Protein AF-A0A9E3BLK3-F1 (afdb_monomer)

Foldseek 3Di:
DDPDPDDDPVRVVCVVDVVVVVVVVVVVVCVVVVVVVLVVLLVVLVVVLVQLVVLLVLLVVLVVCVVPVVVLVVVLVVLCVVDPDPVSVVVNVVNVVSSVCSVVSNVVSVVSNVVSVVSND

Structure (mmCIF, N/CA/C/O backbone):
data_AF-A0A9E3BLK3-F1
#
_entry.id   AF-A0A9E3BLK3-F1
#
loop_
_atom_site.group_PDB
_atom_site.id
_atom_site.type_symbol
_atom_site.label_atom_id
_atom_site.label_alt_id
_atom_site.label_comp_id
_atom_site.label_asym_id
_atom_site.label_entity_id
_atom_site.label_seq_id
_atom_site.pdbx_PDB_ins_code
_atom_site.Cartn_x
_atom_site.Cartn_y
_atom_site.Cartn_z
_atom_site.occupancy
_atom_site.B_iso_or_equiv
_atom_site.auth_seq_id
_atom_site.auth_comp_id
_atom_site.auth_asym_id
_atom_site.auth_atom_id
_atom_site.pdbx_PDB_model_num
ATOM 1 N N . MET A 1 1 ? 40.681 1.020 -45.154 1.00 41.22 1 MET A N 1
ATOM 2 C CA . MET A 1 1 ? 39.346 0.400 -45.256 1.00 41.22 1 MET A CA 1
ATOM 3 C C . MET A 1 1 ? 39.259 -0.619 -44.138 1.00 41.22 1 MET A C 1
ATOM 5 O O . MET A 1 1 ? 39.936 -1.632 -44.213 1.00 41.22 1 MET A O 1
ATOM 9 N N . SER A 1 2 ? 38.576 -0.285 -43.048 1.00 44.88 2 SER A N 1
ATOM 10 C CA . SER A 1 2 ? 38.435 -1.170 -41.888 1.00 44.88 2 SER A CA 1
ATOM 11 C C . SER A 1 2 ? 37.382 -2.222 -42.229 1.00 44.88 2 SER A C 1
ATOM 13 O O . SER A 1 2 ? 36.266 -1.849 -42.587 1.00 44.88 2 SER A O 1
ATOM 15 N N . GLU A 1 3 ? 37.739 -3.505 -42.195 1.00 57.28 3 GLU A N 1
ATOM 16 C CA . GLU A 1 3 ? 36.795 -4.595 -42.464 1.00 57.28 3 GLU A CA 1
ATOM 17 C C . GLU A 1 3 ? 35.563 -4.480 -41.546 1.00 57.28 3 GLU A C 1
ATOM 19 O O . GLU A 1 3 ? 35.726 -4.202 -40.352 1.00 57.28 3 GLU A O 1
ATOM 24 N N . PRO A 1 4 ? 34.331 -4.679 -42.056 1.00 58.78 4 PRO A N 1
ATOM 25 C CA . PRO A 1 4 ? 33.150 -4.692 -41.207 1.00 58.78 4 PRO A CA 1
ATOM 26 C C . PRO A 1 4 ? 33.273 -5.872 -40.238 1.00 58.78 4 PRO A C 1
ATOM 28 O O . PRO A 1 4 ? 33.258 -7.037 -40.641 1.00 58.78 4 PRO A O 1
ATOM 31 N N . GLY A 1 5 ? 33.454 -5.559 -38.952 1.00 66.50 5 GLY A N 1
ATOM 32 C CA . GLY A 1 5 ? 33.554 -6.550 -37.887 1.00 66.50 5 GLY A CA 1
ATOM 33 C C . GL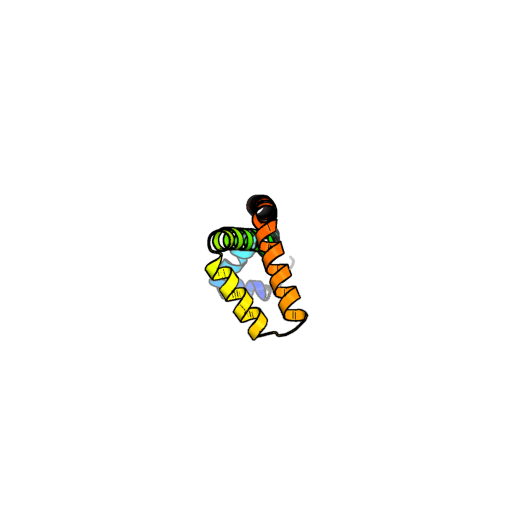Y A 1 5 ? 32.368 -7.510 -37.946 1.00 66.50 5 GLY A C 1
ATOM 34 O O . GLY A 1 5 ? 31.229 -7.088 -38.137 1.00 66.50 5 GLY A O 1
ATOM 35 N N . LYS A 1 6 ? 32.649 -8.815 -37.833 1.00 70.06 6 LYS A N 1
ATOM 36 C CA . LYS A 1 6 ? 31.640 -9.882 -37.901 1.00 70.06 6 LYS A CA 1
ATOM 37 C C . LYS A 1 6 ? 30.419 -9.507 -37.048 1.00 70.06 6 LYS A C 1
ATOM 39 O O . LYS A 1 6 ? 30.619 -9.168 -35.880 1.00 70.06 6 LYS A O 1
ATOM 44 N N . PRO A 1 7 ? 29.185 -9.619 -37.579 1.00 71.69 7 PRO A N 1
ATOM 45 C CA . PRO A 1 7 ? 27.989 -9.228 -36.846 1.00 71.69 7 PRO A CA 1
ATOM 46 C C . PRO A 1 7 ? 27.940 -9.953 -35.504 1.00 71.69 7 PRO A C 1
ATOM 48 O O . PRO A 1 7 ? 28.217 -11.167 -35.420 1.00 71.69 7 PRO A O 1
ATOM 51 N N . GLY A 1 8 ? 27.615 -9.189 -34.460 1.00 83.25 8 GLY A N 1
ATOM 52 C CA . GLY A 1 8 ? 27.537 -9.684 -33.098 1.00 83.25 8 GLY A CA 1
ATOM 53 C C . GLY A 1 8 ? 26.565 -10.856 -33.007 1.00 83.25 8 GLY A C 1
ATOM 54 O O . GLY A 1 8 ? 25.697 -11.056 -33.862 1.00 83.25 8 GLY A O 1
ATOM 55 N N . MET A 1 9 ? 26.710 -11.679 -31.969 1.00 82.69 9 MET A N 1
ATOM 56 C CA . MET A 1 9 ? 25.807 -12.816 -31.770 1.00 82.69 9 MET A CA 1
ATOM 57 C C . MET A 1 9 ? 24.341 -12.353 -31.650 1.00 82.69 9 MET A C 1
ATOM 59 O O . MET A 1 9 ? 23.442 -13.037 -32.132 1.00 82.69 9 MET A O 1
ATOM 63 N N . LEU A 1 10 ? 24.125 -11.151 -31.099 1.00 81.00 10 LEU A N 1
ATOM 64 C CA . LEU A 1 10 ? 22.828 -10.479 -31.007 1.00 81.00 10 LEU A CA 1
ATOM 65 C C . LEU A 1 10 ? 22.290 -10.032 -32.373 1.00 81.00 10 LEU A C 1
ATOM 67 O O . LEU A 1 10 ? 21.135 -10.316 -32.675 1.00 81.00 10 LEU A O 1
ATOM 71 N N . ASP A 1 11 ? 23.119 -9.431 -33.231 1.00 85.88 11 ASP A N 1
ATOM 72 C CA . ASP A 1 11 ? 22.702 -8.994 -34.575 1.00 85.88 11 ASP A CA 1
ATOM 73 C C . ASP A 1 11 ? 22.290 -10.180 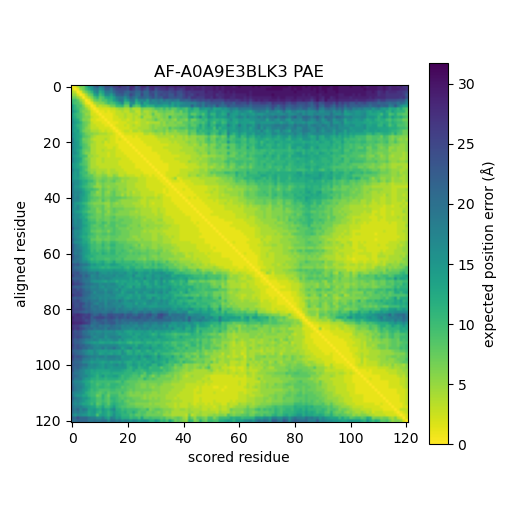-35.447 1.00 85.88 11 ASP A C 1
ATOM 75 O O . ASP A 1 11 ? 21.293 -10.130 -36.166 1.00 85.88 11 ASP A O 1
ATOM 79 N N . ARG A 1 12 ? 23.018 -11.298 -35.334 1.00 84.88 12 ARG A N 1
ATOM 80 C CA . ARG A 1 12 ? 22.660 -12.551 -36.011 1.00 84.88 12 ARG A CA 1
ATOM 81 C C . ARG A 1 12 ? 21.343 -13.135 -35.506 1.00 84.88 12 ARG A C 1
ATOM 83 O O . ARG A 1 12 ? 20.599 -13.698 -36.304 1.00 84.88 12 ARG A O 1
ATOM 90 N N . LEU A 1 13 ? 21.044 -13.015 -34.213 1.00 84.50 13 LEU A N 1
ATOM 91 C CA . LEU A 1 13 ? 19.778 -13.479 -33.637 1.00 84.50 13 LEU A CA 1
ATOM 92 C C . LEU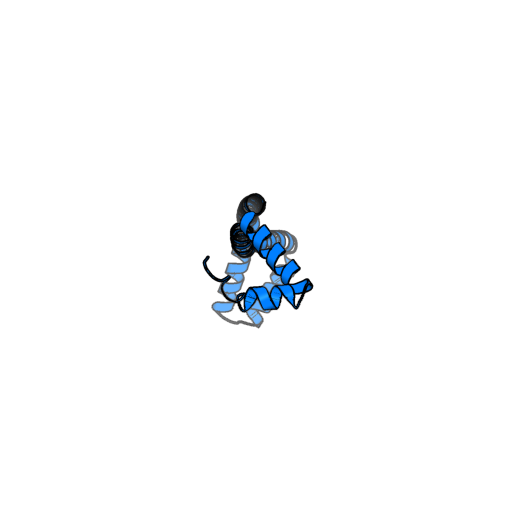 A 1 13 ? 18.603 -12.575 -34.030 1.00 84.50 13 LEU A C 1
ATOM 94 O O . LEU A 1 13 ? 17.567 -13.103 -34.430 1.00 84.50 13 LEU A O 1
ATOM 98 N N . ARG A 1 14 ? 18.779 -11.246 -34.005 1.00 87.56 14 ARG A N 1
ATOM 99 C CA . ARG A 1 14 ? 17.786 -10.271 -34.494 1.00 87.56 14 ARG A CA 1
ATOM 100 C C . ARG A 1 14 ? 17.486 -10.477 -35.984 1.00 87.56 14 ARG A C 1
ATOM 102 O O . ARG A 1 14 ? 16.326 -10.549 -36.369 1.00 87.56 14 ARG A O 1
ATOM 109 N N . ALA A 1 15 ? 18.512 -10.686 -36.811 1.00 86.62 15 ALA A N 1
ATOM 110 C CA . ALA A 1 15 ? 18.332 -10.954 -38.240 1.00 86.62 15 ALA A CA 1
ATOM 111 C C . ALA A 1 15 ? 17.677 -12.320 -38.529 1.00 86.62 15 ALA A C 1
ATOM 113 O O . ALA A 1 15 ? 16.970 -12.469 -39.524 1.00 86.62 15 ALA A O 1
ATOM 114 N N . ARG A 1 16 ? 17.907 -13.328 -37.674 1.00 90.44 16 ARG A N 1
ATOM 115 C CA . ARG A 1 16 ? 17.349 -14.681 -37.837 1.00 90.44 16 ARG A CA 1
ATOM 116 C C . ARG A 1 16 ? 15.902 -14.795 -37.355 1.00 90.44 16 ARG A C 1
ATOM 118 O O . ARG A 1 16 ? 15.145 -15.581 -37.918 1.00 90.44 16 ARG A O 1
ATOM 125 N N . PHE A 1 17 ? 15.520 -14.047 -36.321 1.00 90.44 17 PHE A N 1
ATOM 126 C CA . PHE A 1 17 ? 14.193 -14.106 -35.713 1.00 90.44 17 PHE A CA 1
ATOM 127 C C . PHE A 1 17 ? 13.540 -12.719 -35.701 1.00 90.44 17 PHE A C 1
ATOM 129 O O . PHE A 1 17 ? 13.756 -11.928 -34.787 1.00 90.44 17 PHE A O 1
ATOM 136 N N . GLY A 1 18 ? 12.675 -12.443 -36.683 1.00 89.62 18 GLY A N 1
ATOM 137 C CA . GLY A 1 18 ? 12.008 -11.138 -36.802 1.00 89.62 18 GLY A CA 1
ATOM 138 C C . GLY A 1 18 ? 11.159 -10.739 -35.584 1.00 89.62 18 GLY A C 1
ATOM 139 O O . GLY A 1 18 ? 11.102 -9.564 -35.238 1.00 89.62 18 GLY A O 1
ATOM 140 N N . TRP A 1 19 ? 10.553 -11.702 -34.876 1.00 93.56 19 TRP A 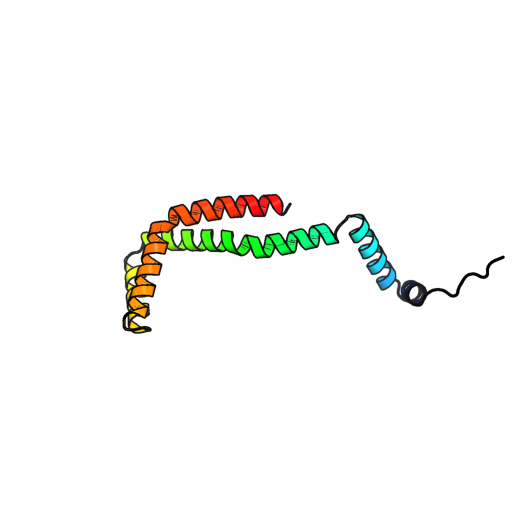N 1
ATOM 141 C CA . TRP A 1 19 ? 9.818 -11.424 -33.631 1.00 93.56 19 TRP A CA 1
ATOM 142 C C . TRP A 1 19 ? 10.745 -10.940 -32.504 1.00 93.56 19 TRP A C 1
ATOM 144 O O . TRP A 1 19 ? 10.352 -10.091 -31.708 1.00 93.56 19 TRP A O 1
ATOM 154 N N . PHE A 1 20 ? 11.978 -11.454 -32.455 1.00 91.94 20 PHE A N 1
ATOM 155 C CA . PHE A 1 20 ? 12.974 -11.068 -31.460 1.00 91.94 20 PHE A CA 1
ATOM 156 C C . PHE A 1 20 ? 13.504 -9.664 -31.750 1.00 91.94 20 PHE A C 1
ATOM 158 O O . PHE A 1 20 ? 13.614 -8.862 -30.830 1.00 91.94 20 PHE A O 1
ATOM 165 N N . ASP A 1 21 ? 13.750 -9.333 -33.023 1.00 93.62 21 ASP A N 1
ATOM 166 C CA . ASP A 1 21 ? 14.093 -7.963 -33.423 1.00 93.62 21 ASP A CA 1
ATOM 167 C C . ASP A 1 21 ? 12.991 -6.971 -33.028 1.00 93.62 21 ASP A C 1
ATOM 169 O O . ASP A 1 21 ? 13.277 -5.921 -32.459 1.00 93.62 21 ASP A O 1
ATOM 173 N N . HIS A 1 22 ? 11.721 -7.331 -33.240 1.00 93.19 22 HIS A N 1
ATOM 174 C CA . HIS A 1 22 ? 10.601 -6.481 -32.844 1.00 93.19 22 HIS A CA 1
ATOM 175 C C . HIS A 1 22 ? 10.509 -6.294 -31.322 1.00 93.19 22 HIS A C 1
ATOM 177 O O . HIS A 1 22 ? 10.368 -5.166 -30.854 1.00 93.19 22 HIS A O 1
ATOM 183 N N . ALA A 1 23 ? 10.653 -7.372 -30.544 1.00 94.25 23 ALA A N 1
ATOM 184 C CA . ALA A 1 23 ? 10.679 -7.300 -29.083 1.00 94.25 23 ALA A CA 1
ATOM 185 C C . ALA A 1 23 ? 11.844 -6.439 -28.569 1.00 94.25 23 ALA A C 1
ATOM 187 O O . ALA A 1 23 ? 11.676 -5.671 -27.624 1.00 94.25 23 ALA A O 1
ATOM 188 N N . MET A 1 24 ? 13.012 -6.523 -29.209 1.00 93.44 24 MET A N 1
ATOM 189 C CA . MET A 1 24 ? 14.174 -5.746 -28.794 1.00 93.44 24 MET A CA 1
ATOM 190 C C . MET A 1 24 ? 14.035 -4.264 -29.145 1.00 93.44 24 MET A C 1
ATOM 192 O O . MET A 1 24 ? 14.327 -3.431 -28.300 1.00 93.44 24 MET A O 1
ATOM 196 N N . ARG A 1 25 ? 13.486 -3.923 -30.319 1.00 93.88 25 ARG A N 1
ATOM 197 C CA . ARG A 1 25 ? 13.130 -2.530 -30.651 1.00 93.88 25 ARG A CA 1
ATOM 198 C C . ARG A 1 25 ? 12.081 -1.960 -29.699 1.00 93.88 25 ARG A C 1
ATOM 200 O O . ARG A 1 25 ? 12.157 -0.788 -29.349 1.00 93.88 25 ARG A O 1
ATOM 207 N N . ALA A 1 26 ? 11.112 -2.776 -29.284 1.00 94.00 26 ALA A N 1
ATOM 208 C CA . ALA A 1 26 ? 10.125 -2.371 -28.290 1.00 94.00 26 ALA A CA 1
ATOM 209 C C . ALA A 1 26 ? 10.779 -2.096 -26.926 1.00 94.00 26 ALA A C 1
ATOM 211 O O . ALA A 1 26 ? 10.438 -1.102 -26.293 1.00 94.00 26 ALA A O 1
ATOM 212 N N . ASN A 1 27 ? 11.742 -2.924 -26.500 1.00 92.38 27 ASN A N 1
ATOM 213 C CA . ASN A 1 27 ? 12.523 -2.668 -25.288 1.00 92.38 27 ASN A CA 1
ATOM 214 C C . ASN A 1 27 ? 13.370 -1.393 -25.409 1.00 92.38 27 ASN A C 1
ATOM 216 O O . ASN A 1 27 ? 13.351 -0.571 -24.503 1.00 92.38 27 ASN A O 1
ATOM 220 N N . ASP A 1 28 ? 14.074 -1.213 -26.529 1.00 93.88 28 ASP A N 1
ATOM 221 C CA . ASP A 1 28 ? 14.909 -0.031 -26.771 1.00 93.88 28 ASP A CA 1
ATOM 222 C C . ASP A 1 28 ? 14.045 1.250 -26.709 1.00 93.88 28 ASP A C 1
ATOM 224 O O . ASP A 1 28 ? 14.380 2.195 -25.998 1.00 93.88 28 ASP A O 1
ATOM 228 N N . HIS A 1 29 ? 12.865 1.242 -27.343 1.00 94.00 29 HIS A N 1
ATOM 229 C CA . HIS A 1 29 ? 11.903 2.345 -27.259 1.00 94.00 29 HIS A CA 1
ATOM 230 C C . HIS A 1 29 ? 11.3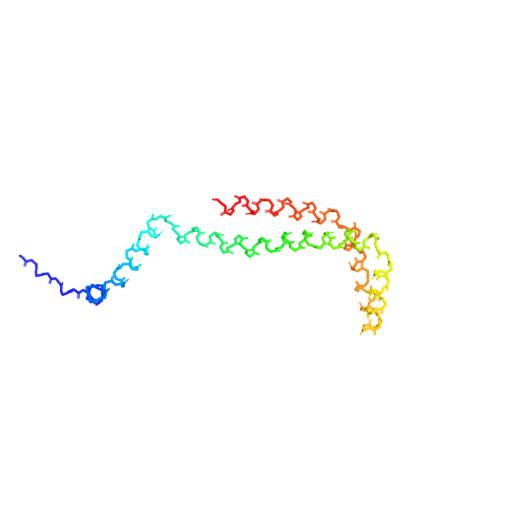41 2.551 -25.840 1.00 94.00 29 HIS A C 1
ATOM 232 O O . HIS A 1 29 ? 11.180 3.683 -25.383 1.00 94.00 29 HIS A O 1
ATOM 238 N N . PHE A 1 30 ? 11.053 1.465 -25.116 1.00 93.06 30 PHE A N 1
ATOM 239 C CA . PHE A 1 30 ? 10.600 1.528 -23.726 1.00 93.06 30 PHE A CA 1
ATOM 240 C C . PHE A 1 30 ? 11.647 2.193 -22.823 1.00 93.06 30 PHE A C 1
ATOM 242 O O . PHE A 1 30 ? 11.298 3.049 -22.009 1.00 93.06 30 PHE A O 1
ATOM 249 N N . ASP A 1 31 ? 12.925 1.859 -22.995 1.00 92.94 31 ASP A N 1
ATOM 250 C CA . ASP A 1 31 ? 14.032 2.471 -22.259 1.00 92.94 31 ASP A CA 1
ATOM 251 C C . ASP A 1 31 ? 14.235 3.948 -22.636 1.00 92.94 31 ASP A C 1
ATOM 253 O O . ASP A 1 31 ? 14.393 4.785 -21.741 1.00 92.94 31 ASP A O 1
ATOM 257 N N . GLU A 1 32 ? 14.144 4.305 -23.923 1.00 94.50 32 GLU A N 1
ATOM 258 C CA . GLU A 1 32 ? 14.174 5.703 -24.392 1.00 94.50 32 GLU A CA 1
ATOM 259 C C . GLU A 1 32 ? 13.076 6.556 -23.733 1.00 94.50 32 GLU A C 1
ATOM 261 O O . GLU A 1 32 ? 13.317 7.700 -23.336 1.00 94.50 32 GLU A O 1
ATOM 266 N N . CYS A 1 33 ? 11.886 5.985 -23.535 1.00 93.50 33 CYS A N 1
ATOM 267 C CA . CYS A 1 33 ? 10.770 6.620 -22.833 1.00 93.50 33 CYS A CA 1
ATOM 268 C C . CYS A 1 33 ? 10.867 6.553 -21.296 1.00 93.50 33 CYS A C 1
ATOM 270 O O . CYS A 1 33 ? 9.906 6.902 -20.610 1.00 93.50 33 CYS A O 1
ATOM 272 N N . ARG A 1 34 ? 12.007 6.130 -20.728 1.00 90.94 34 ARG A N 1
ATOM 273 C CA . ARG A 1 34 ? 12.215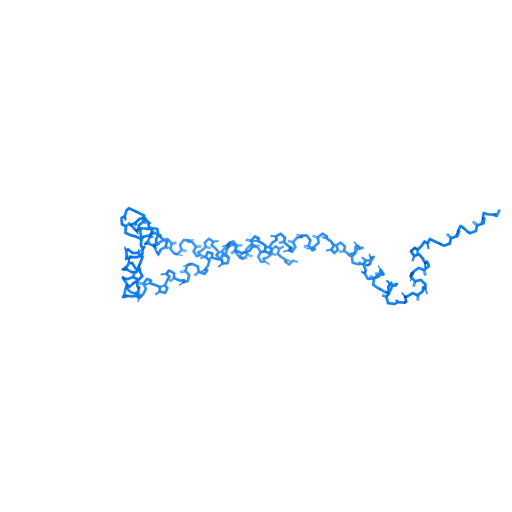 5.923 -19.279 1.00 90.94 34 ARG A CA 1
ATOM 274 C C . ARG A 1 34 ? 11.251 4.910 -18.654 1.00 90.94 34 ARG A C 1
ATOM 276 O O . ARG A 1 34 ? 10.968 4.980 -17.456 1.00 90.94 34 ARG A O 1
ATOM 283 N N . GLY A 1 35 ? 10.770 3.947 -19.431 1.00 89.75 35 GLY A N 1
ATOM 284 C CA . GLY A 1 35 ? 9.803 2.947 -18.994 1.00 89.75 35 GLY A CA 1
ATOM 285 C C . GLY A 1 35 ? 10.260 2.172 -17.758 1.00 89.75 35 GLY A C 1
ATOM 286 O O . GLY A 1 35 ? 9.467 1.962 -16.846 1.00 89.75 35 GLY A O 1
ATOM 287 N N . ASN A 1 36 ? 11.551 1.841 -17.656 1.00 89.81 36 ASN A N 1
ATOM 288 C CA . ASN A 1 36 ? 12.110 1.164 -16.482 1.00 89.81 36 ASN A CA 1
ATOM 289 C C . ASN A 1 36 ? 12.000 1.994 -15.190 1.00 89.81 36 ASN A C 1
ATOM 291 O O . ASN A 1 36 ? 11.720 1.446 -14.125 1.00 89.81 36 ASN A O 1
ATOM 295 N N . PHE A 1 37 ? 12.160 3.318 -15.270 1.00 90.00 37 PHE A N 1
ATOM 296 C CA . PHE A 1 37 ? 11.987 4.204 -14.116 1.00 90.00 37 PHE A CA 1
ATOM 297 C C . PHE A 1 37 ? 10.519 4.263 -13.676 1.00 90.00 37 PHE A C 1
ATOM 299 O O . PHE A 1 37 ? 10.226 4.128 -12.488 1.00 90.00 37 PHE A O 1
ATOM 306 N N . PHE A 1 38 ? 9.591 4.387 -14.628 1.00 89.75 38 PHE A N 1
ATOM 307 C CA . PHE A 1 38 ? 8.158 4.348 -14.334 1.00 89.75 38 PHE A CA 1
ATOM 308 C C . PHE A 1 38 ? 7.723 2.985 -13.784 1.00 89.75 38 PHE A C 1
ATOM 310 O O . PHE A 1 38 ? 6.997 2.933 -12.798 1.00 89.75 38 PHE A O 1
ATOM 317 N N . ALA A 1 39 ? 8.218 1.879 -14.341 1.00 90.38 39 ALA A N 1
ATOM 318 C CA . ALA A 1 39 ? 7.952 0.532 -13.840 1.00 90.38 39 ALA A CA 1
ATOM 319 C C . ALA A 1 39 ? 8.462 0.337 -12.400 1.00 90.38 39 ALA A C 1
ATOM 321 O O . ALA A 1 39 ? 7.766 -0.243 -11.561 1.00 90.38 39 ALA A O 1
ATOM 322 N N . ALA A 1 40 ? 9.644 0.872 -12.078 1.00 90.31 40 ALA A N 1
ATOM 323 C CA . ALA A 1 40 ? 10.157 0.881 -10.711 1.00 90.31 40 ALA A CA 1
ATOM 324 C C . ALA A 1 40 ? 9.267 1.722 -9.774 1.00 90.31 40 ALA A C 1
ATOM 326 O O . ALA A 1 40 ? 8.941 1.274 -8.675 1.00 90.31 40 ALA A O 1
ATOM 327 N N . GLY A 1 41 ? 8.803 2.893 -10.223 1.00 90.44 41 GLY A N 1
ATOM 328 C CA . GLY A 1 41 ? 7.837 3.711 -9.484 1.00 90.44 41 GLY A CA 1
ATOM 329 C C . GLY A 1 41 ? 6.521 2.972 -9.218 1.00 90.44 41 GLY A C 1
ATOM 330 O O . GLY A 1 41 ? 6.077 2.895 -8.074 1.00 90.44 41 GLY A O 1
ATOM 331 N N . LEU A 1 42 ? 5.937 2.349 -10.245 1.00 89.94 42 LEU A N 1
ATOM 332 C CA . LEU A 1 42 ? 4.689 1.589 -10.143 1.00 89.94 42 LEU A CA 1
ATOM 333 C C . LEU A 1 42 ? 4.798 0.449 -9.128 1.00 89.94 42 LEU A C 1
ATOM 335 O O . LEU A 1 42 ? 3.941 0.315 -8.258 1.00 89.94 42 LEU A O 1
ATOM 339 N N . THR A 1 43 ? 5.861 -0.357 -9.185 1.00 91.75 43 THR A N 1
ATOM 340 C CA . THR A 1 43 ? 6.037 -1.471 -8.236 1.00 91.75 43 THR A CA 1
ATOM 341 C C . THR A 1 43 ? 6.173 -0.976 -6.793 1.00 91.75 43 THR A C 1
ATOM 343 O O . THR A 1 43 ? 5.512 -1.515 -5.902 1.00 91.75 43 THR A O 1
ATOM 346 N N . TYR A 1 44 ? 6.944 0.095 -6.568 1.00 91.06 44 TYR A N 1
ATOM 347 C CA . TYR A 1 44 ? 7.077 0.734 -5.258 1.00 91.06 44 TYR A CA 1
ATOM 348 C C . TYR A 1 44 ? 5.729 1.240 -4.725 1.00 91.06 44 TYR A C 1
ATOM 350 O O . TYR A 1 44 ? 5.310 0.853 -3.630 1.00 91.06 44 TYR A O 1
ATOM 358 N N . TYR A 1 45 ? 5.012 2.049 -5.511 1.00 89.88 45 TYR A N 1
ATOM 359 C CA . TYR A 1 45 ? 3.724 2.597 -5.091 1.00 89.88 45 TYR A CA 1
ATOM 360 C C . TYR A 1 45 ? 2.646 1.512 -4.945 1.00 89.88 45 TYR A C 1
ATOM 362 O O . TYR A 1 45 ? 1.766 1.673 -4.106 1.00 89.88 45 TYR A O 1
ATOM 370 N N . THR A 1 46 ? 2.738 0.377 -5.654 1.00 91.50 46 THR A N 1
ATOM 371 C CA . THR A 1 46 ? 1.803 -0.764 -5.497 1.00 91.50 46 THR A CA 1
ATOM 372 C C . THR A 1 46 ? 1.907 -1.362 -4.120 1.00 91.50 46 THR A C 1
ATOM 374 O O . THR A 1 46 ? 0.909 -1.479 -3.412 1.00 91.50 46 THR A O 1
ATOM 377 N N . ILE A 1 47 ? 3.124 -1.739 -3.739 1.00 93.25 47 ILE A N 1
ATOM 378 C CA . ILE A 1 47 ? 3.373 -2.375 -2.451 1.00 93.25 47 ILE A CA 1
ATOM 379 C C . ILE A 1 47 ? 3.015 -1.395 -1.336 1.00 93.25 47 ILE A C 1
ATOM 381 O O . ILE A 1 47 ? 2.372 -1.771 -0.359 1.00 93.25 47 ILE A O 1
ATOM 385 N N . PHE A 1 48 ? 3.369 -0.122 -1.509 1.00 92.75 48 PHE A N 1
ATOM 386 C CA . PHE A 1 48 ? 3.061 0.910 -0.534 1.00 92.75 48 PHE A CA 1
ATOM 387 C C . PHE A 1 48 ? 1.547 1.177 -0.406 1.00 92.75 48 PHE A C 1
ATOM 389 O O . PHE A 1 48 ? 1.056 1.312 0.713 1.00 92.75 48 PHE A O 1
ATOM 396 N N . ALA A 1 49 ? 0.783 1.168 -1.507 1.00 93.50 49 ALA A N 1
ATOM 397 C CA . ALA A 1 49 ? -0.673 1.368 -1.515 1.00 93.50 49 ALA A CA 1
ATOM 398 C C . ALA A 1 49 ? -1.453 0.289 -0.748 1.00 93.50 49 ALA A C 1
ATOM 400 O O . ALA A 1 49 ? -2.566 0.555 -0.287 1.00 93.50 49 ALA A O 1
ATOM 401 N N . LEU A 1 50 ? -0.882 -0.907 -0.569 1.00 94.62 50 LEU A N 1
ATOM 402 C CA . LEU A 1 50 ? -1.523 -1.977 0.197 1.00 94.62 50 LEU A CA 1
ATOM 403 C C . LEU A 1 50 ? -1.823 -1.545 1.636 1.00 94.62 50 LEU A C 1
ATOM 405 O O . LEU A 1 50 ? -2.893 -1.866 2.147 1.00 94.62 50 LEU A O 1
ATOM 409 N N . PHE A 1 51 ? -0.935 -0.782 2.281 1.00 94.12 51 PHE A N 1
ATOM 410 C CA . PHE A 1 51 ? -1.140 -0.369 3.673 1.00 94.12 51 PHE A CA 1
ATOM 411 C C . PHE A 1 51 ? -2.324 0.599 3.828 1.00 94.12 51 PHE A C 1
ATOM 413 O O . PHE A 1 51 ? -3.238 0.275 4.591 1.00 94.12 51 PHE A O 1
ATOM 420 N N . PRO A 1 52 ? -2.395 1.732 3.095 1.00 92.81 52 PRO A N 1
ATOM 421 C CA . PRO A 1 52 ? -3.567 2.601 3.127 1.00 92.81 52 PRO A CA 1
ATOM 422 C C . PRO A 1 52 ? -4.865 1.886 2.748 1.00 92.81 52 PRO A C 1
ATOM 424 O O . PRO A 1 52 ? -5.881 2.079 3.414 1.00 92.81 52 PRO A O 1
ATOM 427 N N . LEU A 1 53 ? -4.845 1.020 1.729 1.00 94.75 53 LEU A N 1
ATOM 428 C CA . LEU A 1 53 ? -6.034 0.266 1.321 1.00 94.75 53 LEU A CA 1
ATOM 429 C C . LEU A 1 53 ? -6.517 -0.687 2.419 1.00 94.75 53 LEU A C 1
ATOM 431 O O .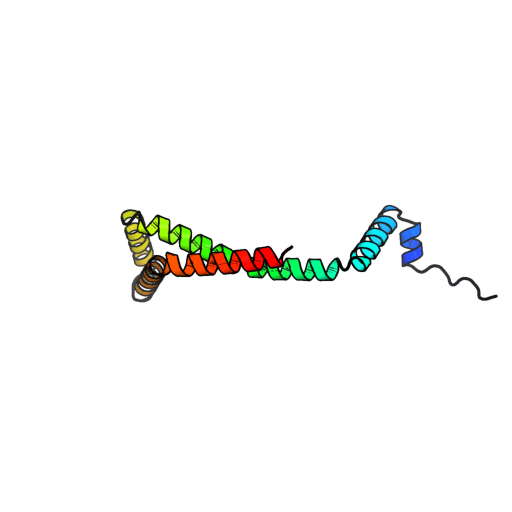 LEU A 1 53 ? -7.716 -0.747 2.693 1.00 94.75 53 LEU A O 1
ATOM 435 N N . LEU A 1 54 ? -5.599 -1.385 3.094 1.00 93.69 54 LEU A N 1
ATOM 436 C CA . LEU A 1 54 ? -5.935 -2.210 4.252 1.00 93.69 54 LEU A CA 1
ATOM 437 C C . LEU A 1 54 ? -6.509 -1.363 5.388 1.00 93.69 54 LEU A C 1
ATOM 439 O O . LEU A 1 54 ? -7.527 -1.749 5.953 1.00 93.69 54 LEU A O 1
ATOM 443 N N . MET A 1 55 ? -5.928 -0.199 5.697 1.00 92.19 55 MET A N 1
ATOM 444 C CA . MET A 1 55 ? -6.458 0.714 6.721 1.00 92.19 55 MET A CA 1
ATOM 445 C C . MET A 1 55 ? -7.894 1.154 6.413 1.00 92.19 55 MET A C 1
ATOM 447 O O . MET A 1 55 ? -8.750 1.139 7.299 1.00 92.19 55 MET A O 1
ATOM 451 N N . VAL A 1 56 ? -8.182 1.495 5.153 1.00 94.19 56 VAL A N 1
ATOM 452 C 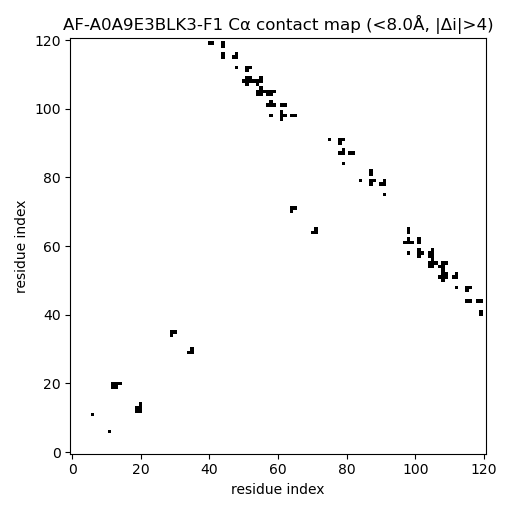CA . VAL A 1 56 ? -9.542 1.824 4.703 1.00 94.19 56 VAL A CA 1
ATOM 453 C C . VAL A 1 56 ? -10.469 0.616 4.853 1.00 94.19 56 VAL A C 1
ATOM 455 O O . VAL A 1 56 ? -11.572 0.760 5.380 1.00 94.19 56 VAL A O 1
ATOM 458 N N . GLY A 1 57 ? -10.020 -0.583 4.472 1.00 92.88 57 GLY A N 1
ATOM 459 C CA . GLY A 1 57 ? -10.774 -1.825 4.657 1.00 92.88 57 GLY A CA 1
ATOM 460 C C . GLY A 1 57 ? -11.084 -2.129 6.128 1.00 92.88 57 GLY A C 1
ATOM 461 O O . GLY A 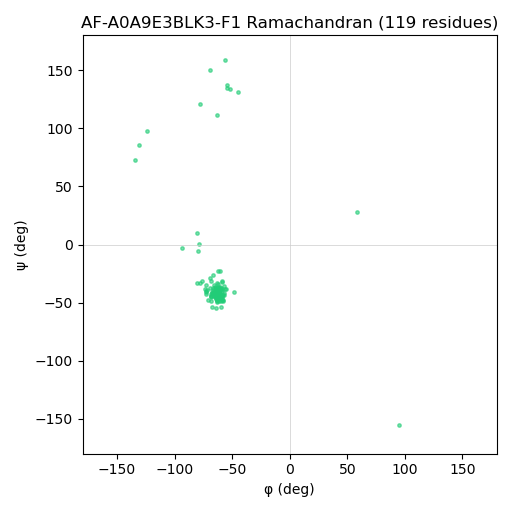1 57 ? -12.228 -2.432 6.469 1.00 92.88 57 GLY A O 1
ATOM 462 N N . PHE A 1 58 ? -10.099 -1.973 7.014 1.00 89.06 58 PHE A N 1
ATOM 463 C CA . PHE A 1 58 ? -10.262 -2.109 8.463 1.00 89.06 58 PHE A CA 1
ATOM 464 C C . PHE A 1 58 ? -11.248 -1.089 9.022 1.00 89.06 58 PHE A C 1
ATOM 466 O O . PHE A 1 58 ? -12.123 -1.453 9.804 1.00 89.06 58 PHE A O 1
ATOM 473 N N . SER A 1 59 ? -11.145 0.170 8.599 1.00 91.00 59 SER A N 1
ATOM 474 C CA . SER A 1 59 ? -12.084 1.220 8.990 1.00 91.00 59 SER A CA 1
ATOM 475 C C . SER A 1 59 ? -13.511 0.861 8.586 1.00 91.00 59 SER A C 1
ATOM 477 O O . SER A 1 59 ? -14.417 0.901 9.421 1.00 91.00 59 SER A O 1
ATOM 479 N N . LEU A 1 60 ? -13.707 0.426 7.338 1.00 92.25 60 LEU A N 1
ATOM 480 C CA . LEU A 1 60 ? -15.007 0.003 6.826 1.00 92.25 60 LEU A CA 1
ATOM 481 C C . LEU A 1 60 ? -15.570 -1.166 7.647 1.00 92.25 60 LEU A C 1
ATOM 483 O O . LEU A 1 60 ? -16.723 -1.120 8.079 1.00 92.25 60 LEU A O 1
ATOM 487 N N . GLY A 1 61 ? -14.736 -2.170 7.930 1.00 89.12 61 GLY A N 1
ATOM 488 C CA . GLY A 1 61 ? -15.071 -3.289 8.807 1.00 89.12 61 GLY A CA 1
ATOM 489 C C . GLY A 1 61 ? -15.467 -2.826 10.209 1.00 89.12 61 GLY A C 1
ATOM 490 O O . GLY A 1 61 ? -16.533 -3.197 10.691 1.00 89.12 61 GLY A O 1
ATOM 491 N N . GLY A 1 62 ? -14.677 -1.948 10.830 1.00 87.62 62 GLY A N 1
ATOM 492 C CA . GLY A 1 62 ? -14.963 -1.363 12.139 1.00 87.62 62 GLY A CA 1
ATOM 493 C C . GLY A 1 62 ? -16.274 -0.576 12.158 1.00 87.62 62 GLY A C 1
ATOM 494 O O . GLY A 1 62 ? -17.039 -0.682 13.114 1.00 87.62 62 GLY A O 1
ATOM 495 N N . PHE A 1 63 ? -16.594 0.166 11.092 1.00 89.38 63 PHE A N 1
ATOM 496 C CA . PHE A 1 63 ? -17.875 0.867 10.965 1.00 89.38 63 PHE A CA 1
ATOM 497 C C . PHE A 1 63 ? -19.049 -0.107 10.863 1.00 89.38 63 PHE A C 1
ATOM 499 O O . PHE A 1 63 ? -20.058 0.095 11.540 1.00 89.38 63 PHE A O 1
ATOM 506 N N . VAL A 1 64 ? -18.921 -1.176 10.074 1.00 89.06 64 VAL A N 1
ATOM 507 C CA . VAL A 1 64 ? -19.950 -2.221 9.966 1.00 89.06 64 VAL A CA 1
ATOM 508 C C . VAL A 1 64 ? -20.150 -2.933 11.306 1.00 89.06 64 VAL A C 1
ATOM 510 O O . VAL A 1 64 ? -21.288 -3.071 11.756 1.00 89.06 64 VAL A O 1
ATOM 513 N N . LEU A 1 65 ? -19.063 -3.335 11.968 1.00 86.50 65 LEU A N 1
ATOM 514 C CA . LEU A 1 65 ? -19.098 -4.064 13.237 1.00 86.50 65 LEU A CA 1
ATOM 515 C C . LEU A 1 65 ? -19.647 -3.204 14.378 1.00 86.50 65 LEU A C 1
ATOM 517 O O . LEU A 1 65 ? -20.456 -3.678 15.167 1.00 86.50 65 LEU A O 1
ATOM 521 N N . SER A 1 66 ? -19.314 -1.911 14.403 1.00 84.88 66 SER A N 1
ATOM 522 C CA . SER A 1 66 ? -19.844 -0.970 15.398 1.00 84.88 66 SER A CA 1
ATOM 523 C C . SER A 1 66 ? -21.365 -0.821 15.379 1.00 84.88 66 SER A C 1
ATOM 525 O O . SER A 1 66 ? -21.958 -0.421 16.375 1.00 84.88 66 SER A O 1
ATOM 527 N N . ARG A 1 67 ? -22.004 -1.137 14.246 1.00 87.44 67 ARG A N 1
ATOM 528 C CA . ARG A 1 67 ? -23.462 -1.109 14.081 1.00 87.44 67 ARG A CA 1
ATOM 529 C C . ARG A 1 67 ? -24.112 -2.471 14.353 1.00 87.44 67 ARG A C 1
ATOM 531 O O . ARG A 1 67 ? -25.328 -2.580 14.248 1.00 87.44 67 ARG A O 1
ATOM 538 N N . ARG A 1 68 ? -23.322 -3.511 14.645 1.00 89.19 68 ARG A N 1
ATOM 539 C CA . ARG A 1 68 ? -23.766 -4.900 14.849 1.00 89.19 68 ARG A CA 1
ATOM 540 C C . ARG A 1 68 ? -23.111 -5.506 16.102 1.00 89.19 68 ARG A C 1
ATOM 542 O O . ARG A 1 68 ? -22.236 -6.366 15.965 1.00 89.19 68 ARG A O 1
ATOM 549 N N . PRO A 1 69 ? -23.532 -5.088 17.310 1.00 83.25 69 PRO A N 1
ATOM 550 C CA . PRO A 1 69 ? -22.949 -5.568 18.567 1.00 83.25 69 PRO A CA 1
ATOM 551 C C . PRO A 1 69 ? -23.032 -7.095 18.712 1.00 83.25 69 PRO A C 1
ATOM 553 O O . PRO A 1 69 ? -22.072 -7.713 19.156 1.00 83.25 69 PRO A O 1
ATOM 556 N N . ASP A 1 70 ? -24.106 -7.721 18.225 1.00 86.44 70 ASP A N 1
ATOM 557 C CA . ASP A 1 70 ? -24.302 -9.177 18.301 1.00 86.44 70 ASP A CA 1
ATOM 558 C C . ASP A 1 70 ? -23.195 -9.964 17.577 1.00 86.44 70 ASP A C 1
ATOM 560 O O . ASP A 1 70 ? -22.750 -11.022 18.028 1.00 86.44 70 ASP A O 1
ATOM 564 N N . VAL A 1 71 ? -22.713 -9.433 16.445 1.00 85.06 71 VAL A N 1
ATOM 565 C CA . VAL A 1 71 ? -21.625 -10.043 15.665 1.00 85.06 71 VAL A CA 1
ATOM 566 C C . VAL A 1 71 ? -20.297 -9.896 16.403 1.00 85.06 71 VAL A C 1
ATOM 568 O O . VAL A 1 71 ? -19.498 -10.831 16.409 1.00 85.06 71 VAL A O 1
ATOM 571 N N . LEU A 1 72 ? -20.077 -8.747 17.047 1.00 83.69 72 LEU A N 1
ATOM 572 C CA . LEU A 1 72 ? -18.874 -8.484 17.831 1.00 83.69 72 LEU A CA 1
ATOM 573 C C . LEU A 1 72 ? -18.776 -9.443 19.021 1.00 83.69 72 LEU A C 1
ATOM 575 O O . LEU A 1 72 ? -17.766 -10.126 19.163 1.00 83.69 72 LEU A O 1
ATOM 579 N N . THR A 1 73 ? -19.852 -9.591 19.797 1.00 83.81 73 THR A N 1
ATOM 580 C CA . THR A 1 73 ? -19.901 -10.529 20.930 1.00 83.81 73 THR A CA 1
ATOM 581 C C . THR A 1 73 ? -19.660 -11.974 20.483 1.00 83.81 73 THR A C 1
ATOM 583 O O . THR A 1 73 ? -18.959 -12.733 21.153 1.00 83.81 73 THR A O 1
ATOM 586 N N . GLY A 1 74 ? -20.174 -12.365 19.310 1.00 83.94 74 GLY A N 1
ATOM 587 C CA . GLY A 1 74 ? -19.894 -13.676 18.719 1.00 83.94 74 GLY A CA 1
ATOM 588 C C . GLY A 1 74 ? -18.417 -13.884 18.352 1.00 83.94 74 GLY A C 1
ATOM 589 O O . GLY A 1 74 ? -17.894 -14.987 18.526 1.00 83.94 74 GLY A O 1
ATOM 590 N N . ILE A 1 75 ? -17.733 -12.842 17.870 1.00 81.88 75 ILE A N 1
ATOM 591 C CA . ILE A 1 75 ? -16.290 -12.872 17.584 1.00 81.88 75 ILE A CA 1
ATOM 592 C C . ILE A 1 75 ? -15.497 -12.975 18.889 1.00 81.88 75 ILE A C 1
ATOM 594 O O . ILE A 1 75 ? -14.649 -13.857 19.002 1.00 81.88 75 ILE A O 1
ATOM 598 N N . GLU A 1 76 ? -15.803 -12.145 19.886 1.00 82.00 76 GLU A N 1
ATOM 599 C CA . GLU A 1 76 ? -15.143 -12.174 21.197 1.00 82.00 76 GLU A CA 1
ATOM 600 C C . GLU A 1 76 ? -15.258 -13.551 21.859 1.00 82.00 76 GLU A C 1
ATOM 602 O O . GLU A 1 76 ? -14.267 -14.098 22.351 1.00 82.00 76 GLU A O 1
ATOM 607 N N . HIS A 1 77 ? -16.444 -14.163 21.809 1.00 84.69 77 HIS A N 1
ATOM 608 C CA . HIS A 1 77 ? -16.668 -15.491 22.371 1.00 84.69 77 HIS A CA 1
ATOM 609 C C . HIS A 1 77 ? -15.848 -16.573 21.651 1.00 84.69 77 HIS A C 1
ATOM 611 O O . HIS A 1 77 ? -15.246 -17.430 22.293 1.00 84.69 77 HIS A O 1
ATOM 617 N N . ARG A 1 78 ? -15.757 -16.520 20.316 1.00 83.19 78 ARG A N 1
ATOM 618 C CA . ARG A 1 78 ? -14.929 -17.460 19.537 1.00 83.19 78 ARG A CA 1
ATOM 619 C C . ARG A 1 78 ? -13.437 -17.271 19.794 1.00 83.19 78 ARG A C 1
ATOM 621 O O . ARG A 1 78 ? -12.721 -18.259 19.917 1.00 83.19 78 ARG A O 1
ATOM 628 N N . VAL A 1 79 ? -12.972 -16.025 19.886 1.00 81.00 79 VAL A N 1
ATOM 629 C CA . VAL A 1 79 ? -11.568 -15.697 20.177 1.00 81.00 79 VAL A CA 1
ATOM 630 C C . VAL A 1 79 ? -11.179 -16.204 21.562 1.00 81.00 79 VAL A C 1
ATOM 632 O O . VAL A 1 79 ? -10.173 -16.893 21.702 1.00 81.00 79 VAL A O 1
ATOM 635 N N . THR A 1 80 ? -11.998 -15.923 22.575 1.00 79.94 80 THR A N 1
ATOM 636 C CA . THR A 1 80 ? -11.742 -16.363 23.955 1.00 79.94 80 THR A CA 1
ATOM 637 C C . THR A 1 80 ? -11.882 -17.876 24.138 1.00 79.94 80 THR A C 1
ATOM 639 O O . THR A 1 80 ? -11.172 -18.448 24.963 1.00 79.94 80 THR A O 1
ATOM 642 N N . ALA A 1 81 ? -12.728 -18.542 23.342 1.00 83.75 81 ALA A N 1
ATOM 643 C CA . ALA A 1 81 ? -12.823 -20.002 23.309 1.00 83.75 81 ALA A CA 1
ATOM 644 C C . ALA A 1 81 ? -11.624 -20.669 22.609 1.00 83.75 81 ALA A C 1
ATOM 646 O O . ALA A 1 81 ? -11.167 -21.720 23.053 1.00 83.75 81 ALA A O 1
ATOM 647 N N . ALA A 1 82 ? -11.107 -20.075 21.528 1.00 82.75 82 ALA A N 1
ATOM 648 C CA . ALA A 1 82 ? -9.964 -20.609 20.784 1.00 82.75 82 ALA A CA 1
ATOM 649 C C . ALA A 1 82 ? -8.619 -20.326 21.473 1.00 82.75 82 ALA A C 1
ATOM 651 O O . ALA A 1 82 ? -7.700 -21.140 21.390 1.00 82.75 82 ALA A O 1
ATOM 652 N N . VAL A 1 83 ? -8.501 -19.182 22.155 1.00 80.19 83 VAL A N 1
ATOM 653 C CA . VAL A 1 83 ? -7.293 -18.758 22.871 1.00 80.19 83 VAL A CA 1
ATOM 654 C C . VAL A 1 83 ? -7.669 -18.316 24.291 1.00 80.19 83 VAL A C 1
ATOM 656 O O . VAL A 1 83 ? -7.891 -17.128 24.542 1.00 80.19 83 VAL A O 1
ATOM 659 N N . PRO A 1 84 ? -7.745 -19.255 25.249 1.00 75.31 84 PRO A N 1
ATOM 660 C CA . PRO A 1 84 ? -8.051 -18.931 26.636 1.00 75.31 84 PRO A CA 1
ATOM 661 C C . PRO A 1 84 ? -6.907 -18.165 27.317 1.00 75.31 84 PRO A C 1
ATOM 663 O O . PRO A 1 84 ? -5.728 -18.373 27.030 1.00 75.31 84 PRO A O 1
ATOM 666 N N . GLY A 1 85 ? -7.245 -17.311 28.285 1.00 80.88 85 GLY A N 1
ATOM 667 C CA . GLY A 1 85 ? -6.270 -16.616 29.133 1.00 80.88 85 GLY A CA 1
ATOM 668 C C . GLY A 1 85 ? -5.891 -15.211 28.650 1.00 80.88 85 GLY A C 1
ATOM 669 O O . GLY A 1 85 ? -6.671 -14.529 27.986 1.00 80.88 85 GLY A O 1
ATOM 670 N N . ALA A 1 86 ? -4.703 -14.742 29.042 1.00 82.75 86 ALA A N 1
ATOM 671 C CA . ALA A 1 86 ? -4.266 -13.358 28.823 1.00 82.75 86 ALA A CA 1
ATOM 672 C C . ALA A 1 86 ? -4.163 -12.979 27.335 1.00 82.75 86 ALA A C 1
ATOM 674 O O . ALA A 1 86 ? -4.492 -11.853 26.970 1.00 82.75 86 ALA A O 1
ATOM 675 N N . LEU A 1 87 ? -3.775 -13.930 26.479 1.00 83.00 87 LEU A N 1
ATOM 676 C CA . LEU A 1 87 ? -3.680 -13.717 25.033 1.00 83.00 87 LEU A CA 1
ATOM 677 C C . LEU A 1 87 ? -5.056 -13.464 24.399 1.00 83.00 87 LEU A C 1
ATOM 679 O O . LEU A 1 87 ? -5.188 -12.550 23.594 1.00 83.00 87 LEU A O 1
ATOM 683 N N . GLY A 1 88 ? -6.098 -14.199 24.805 1.00 81.00 88 GLY A N 1
ATOM 684 C CA . GLY A 1 88 ? -7.462 -13.969 24.317 1.00 81.00 88 GLY A CA 1
ATOM 685 C C . GLY A 1 88 ? -7.990 -12.580 24.678 1.00 81.00 88 GLY A C 1
ATOM 686 O O . GLY A 1 88 ? -8.552 -11.899 23.825 1.00 81.00 88 GLY A O 1
ATOM 687 N N . LYS A 1 89 ? -7.743 -12.123 25.916 1.00 83.50 89 LYS A N 1
ATOM 688 C CA . LYS A 1 89 ? -8.094 -10.756 26.346 1.00 83.50 89 LYS A CA 1
ATOM 689 C C . LYS A 1 89 ? -7.354 -9.689 25.543 1.00 83.50 89 LYS A C 1
ATOM 691 O O . LYS A 1 89 ? -7.995 -8.770 25.057 1.00 83.50 89 LYS A O 1
ATOM 696 N N . GLN A 1 90 ? -6.046 -9.851 25.329 1.00 85.19 90 GLN A N 1
ATOM 697 C CA . GLN A 1 90 ? -5.269 -8.915 24.508 1.00 85.19 90 GLN A CA 1
ATOM 698 C C . GLN A 1 90 ? -5.811 -8.801 23.079 1.00 85.19 90 GLN A C 1
ATOM 700 O O . GLN A 1 90 ? -5.868 -7.703 22.533 1.00 85.19 90 GLN A O 1
ATOM 705 N N . VAL A 1 91 ? -6.231 -9.917 22.474 1.00 83.88 91 VAL A N 1
ATOM 706 C CA . VAL A 1 91 ? -6.832 -9.899 21.133 1.00 83.88 91 VAL A CA 1
ATOM 707 C C . VAL A 1 91 ? -8.172 -9.160 21.143 1.00 83.88 91 VAL A C 1
ATOM 709 O O . VAL A 1 91 ? -8.415 -8.346 20.256 1.00 83.88 91 VAL A O 1
ATOM 712 N N . VAL A 1 92 ? -9.026 -9.405 22.141 1.00 84.31 92 VAL A N 1
ATOM 713 C CA . VAL A 1 92 ? -10.312 -8.702 22.288 1.00 84.31 92 VAL A CA 1
ATOM 714 C C . VAL A 1 92 ? -10.106 -7.197 22.482 1.00 84.31 92 VAL A C 1
ATOM 716 O O . VAL A 1 92 ? -10.740 -6.401 21.790 1.00 84.31 92 VAL A O 1
ATOM 719 N N . ASP A 1 93 ? -9.175 -6.794 23.346 1.00 87.50 93 ASP A N 1
ATOM 720 C CA . ASP A 1 93 ? -8.857 -5.383 23.580 1.00 87.50 93 ASP A CA 1
ATOM 721 C C . ASP A 1 93 ? -8.332 -4.711 22.302 1.00 87.50 93 ASP A C 1
ATOM 723 O O . ASP A 1 93 ? -8.780 -3.622 21.944 1.00 87.50 93 ASP A O 1
ATOM 727 N N . ALA A 1 94 ? -7.455 -5.388 21.552 1.00 84.12 94 ALA A N 1
ATOM 728 C CA . ALA A 1 94 ? -6.957 -4.892 20.272 1.00 84.12 94 ALA A CA 1
ATOM 729 C C . ALA A 1 94 ? -8.082 -4.704 19.237 1.00 84.12 94 ALA A C 1
ATOM 731 O O . ALA A 1 94 ? -8.099 -3.700 18.522 1.00 84.12 94 ALA A O 1
ATOM 732 N N . VAL A 1 95 ? -9.045 -5.634 19.173 1.00 82.69 95 VAL A N 1
ATOM 733 C CA . VAL A 1 95 ? -10.233 -5.510 18.310 1.00 82.69 95 VAL A CA 1
ATOM 734 C C . VAL A 1 95 ? -11.077 -4.305 18.727 1.00 82.69 95 VAL A C 1
ATOM 736 O O . VAL A 1 95 ? -11.454 -3.501 17.873 1.00 82.69 95 VAL A O 1
ATOM 739 N N . ASN A 1 96 ? -11.326 -4.129 20.024 1.00 84.94 96 ASN A N 1
ATOM 740 C CA . ASN A 1 96 ? -12.113 -3.009 20.537 1.00 84.94 96 ASN A CA 1
ATOM 741 C C . ASN A 1 96 ? -11.434 -1.654 20.276 1.00 84.94 96 ASN A C 1
ATOM 743 O O . ASN A 1 96 ? -12.079 -0.739 19.759 1.00 84.94 96 ASN A O 1
ATOM 747 N N . SER A 1 97 ? -10.121 -1.542 20.494 1.00 85.00 97 SER A N 1
ATOM 748 C CA . SER A 1 97 ? -9.351 -0.340 20.141 1.00 85.00 97 SER A CA 1
ATOM 749 C C . SER A 1 97 ? -9.357 -0.050 18.634 1.00 85.00 97 SER A C 1
ATOM 751 O O . SER A 1 97 ? -9.443 1.111 18.220 1.00 85.00 97 SER A O 1
ATOM 753 N N . ALA A 1 98 ? -9.304 -1.078 17.783 1.00 80.88 98 ALA A N 1
ATOM 754 C CA . ALA A 1 98 ? -9.412 -0.904 16.334 1.00 80.88 98 ALA A CA 1
ATOM 755 C C . ALA A 1 98 ? -10.800 -0.377 15.915 1.00 80.88 98 ALA A C 1
ATOM 757 O O . ALA A 1 98 ? -10.904 0.482 15.037 1.00 80.88 98 ALA A O 1
ATOM 758 N N . ILE A 1 99 ? -11.874 -0.843 16.562 1.00 82.88 99 ILE A N 1
ATOM 759 C CA . ILE A 1 99 ? -13.246 -0.373 16.311 1.00 82.88 99 ILE A CA 1
ATOM 760 C C . ILE A 1 99 ? -13.443 1.066 16.791 1.00 82.88 99 ILE A C 1
ATOM 762 O O . ILE A 1 99 ? -14.153 1.830 16.133 1.00 82.88 99 ILE A O 1
ATOM 766 N N . GLU A 1 100 ? -12.842 1.447 17.915 1.00 88.00 100 GLU A N 1
ATOM 767 C CA . GLU A 1 100 ? -12.910 2.810 18.450 1.00 88.00 100 GLU A CA 1
ATOM 768 C C . GLU A 1 100 ? -12.146 3.799 17.556 1.00 88.00 100 GLU A C 1
ATOM 770 O O . GLU A 1 100 ? -12.672 4.844 17.171 1.00 88.00 100 GLU A O 1
ATOM 775 N N . SER A 1 101 ? -10.947 3.418 17.112 1.00 88.00 101 SER A N 1
ATOM 776 C CA . SER A 1 101 ? -10.093 4.233 16.236 1.00 88.00 101 SER A CA 1
ATOM 777 C C . SER A 1 101 ? -10.490 4.214 14.752 1.00 88.00 101 SER A C 1
ATOM 779 O O . SER A 1 101 ? -9.860 4.898 13.940 1.00 88.00 101 SER A O 1
ATOM 781 N N . ARG A 1 102 ? -11.562 3.494 14.378 1.00 89.94 102 ARG A N 1
ATOM 782 C CA . ARG A 1 102 ? -11.994 3.271 12.984 1.00 89.94 102 ARG A CA 1
ATOM 783 C C . ARG A 1 102 ? -12.065 4.539 12.135 1.00 89.94 102 ARG A C 1
ATOM 785 O O . ARG A 1 102 ? -11.680 4.506 10.969 1.00 89.94 102 ARG A O 1
ATOM 792 N N . ALA A 1 103 ? -12.552 5.649 12.691 1.00 89.31 103 ALA A N 1
ATOM 793 C CA . ALA A 1 103 ? -12.710 6.899 11.952 1.00 89.31 103 ALA A CA 1
ATOM 794 C C . ALA A 1 103 ? -11.345 7.525 11.644 1.00 89.31 103 ALA A C 1
ATOM 796 O O . ALA A 1 103 ? -11.061 7.841 10.493 1.00 89.31 103 ALA A O 1
ATOM 797 N N . SER A 1 104 ? -10.475 7.619 12.651 1.00 90.38 104 SER A N 1
ATOM 798 C CA . SER A 1 104 ? -9.118 8.151 12.511 1.00 90.38 104 SER A CA 1
ATOM 799 C C . SER A 1 104 ? -8.285 7.315 11.540 1.00 90.38 104 SER A C 1
ATOM 801 O O . SER A 1 104 ? -7.699 7.860 10.607 1.00 90.38 104 SER A O 1
ATOM 803 N N . VAL A 1 105 ? -8.292 5.986 11.701 1.00 89.69 105 VAL A N 1
ATOM 804 C CA . VAL A 1 105 ? -7.585 5.049 10.809 1.00 89.69 105 VAL A CA 1
ATOM 805 C C . VAL A 1 105 ? -8.117 5.148 9.379 1.00 89.69 105 VAL A C 1
ATOM 807 O O . VAL A 1 105 ? -7.334 5.163 8.433 1.00 89.69 105 VAL A O 1
ATOM 810 N N . GLY A 1 106 ? -9.435 5.280 9.212 1.00 91.25 106 GLY A N 1
ATOM 811 C CA . GLY A 1 106 ? -10.068 5.451 7.906 1.00 91.25 106 GLY A CA 1
ATOM 812 C C . GLY A 1 106 ? -9.667 6.744 7.211 1.00 91.25 106 GLY A C 1
ATOM 813 O O . GLY A 1 106 ? -9.292 6.706 6.047 1.00 91.25 106 GLY A O 1
ATOM 814 N N . ILE A 1 107 ? -9.695 7.880 7.913 1.00 94.62 107 ILE A N 1
ATOM 815 C CA . ILE A 1 107 ? -9.308 9.182 7.347 1.00 94.62 107 ILE A CA 1
ATOM 816 C C . ILE A 1 107 ? -7.831 9.165 6.947 1.00 94.62 107 ILE A C 1
ATOM 818 O O . ILE A 1 107 ? -7.507 9.533 5.820 1.00 94.62 107 ILE A O 1
ATOM 822 N N . ILE A 1 108 ? -6.941 8.691 7.824 1.00 93.62 108 ILE A N 1
ATOM 823 C CA . ILE A 1 108 ? -5.508 8.587 7.511 1.00 93.62 108 ILE A CA 1
ATOM 824 C C . ILE A 1 108 ? -5.294 7.656 6.314 1.00 93.62 108 ILE A C 1
ATOM 826 O O . ILE A 1 108 ? -4.575 8.011 5.383 1.00 93.62 108 ILE A O 1
ATOM 830 N N . GLY A 1 109 ? -5.960 6.498 6.308 1.00 92.88 109 GLY A N 1
ATOM 831 C CA . GLY A 1 109 ? -5.915 5.546 5.203 1.00 92.88 109 GLY A CA 1
ATOM 832 C C . GLY A 1 109 ? -6.401 6.154 3.888 1.00 92.88 109 GLY A C 1
ATOM 833 O O . GLY A 1 109 ? -5.745 5.988 2.870 1.00 92.88 109 GLY A O 1
ATOM 834 N N . LEU A 1 110 ? -7.499 6.913 3.894 1.00 95.00 110 LEU A N 1
ATOM 835 C CA . LEU A 1 110 ? -8.028 7.577 2.700 1.00 95.00 110 LEU A CA 1
ATOM 836 C C . LEU A 1 110 ? -7.084 8.664 2.179 1.00 95.00 110 LEU A C 1
ATOM 838 O O . LEU A 1 110 ? -6.834 8.719 0.979 1.00 95.00 110 LEU A O 1
ATOM 842 N N . LEU A 1 111 ? -6.536 9.501 3.064 1.00 96.31 111 LEU A N 1
ATOM 843 C CA . LEU A 1 111 ? -5.579 10.544 2.684 1.00 96.31 111 LEU A CA 1
ATOM 844 C C . LEU A 1 111 ? -4.300 9.936 2.104 1.00 96.31 111 LEU A C 1
ATOM 846 O O . LEU A 1 111 ? -3.826 10.377 1.058 1.00 96.31 111 LEU A O 1
ATOM 850 N N . ALA A 1 112 ? -3.771 8.892 2.743 1.00 92.94 112 ALA A N 1
ATOM 851 C CA . ALA A 1 112 ? -2.600 8.183 2.252 1.00 92.94 112 ALA A CA 1
ATOM 852 C C . ALA A 1 112 ? -2.894 7.452 0.933 1.00 92.94 112 ALA A C 1
ATOM 854 O O . ALA A 1 112 ? -2.095 7.531 0.008 1.00 92.94 112 ALA A O 1
ATOM 855 N N . ALA A 1 113 ? -4.052 6.799 0.796 1.00 92.38 113 ALA A N 1
ATOM 856 C CA . ALA A 1 113 ? -4.448 6.129 -0.442 1.00 92.38 113 ALA A CA 1
ATOM 857 C C . ALA A 1 113 ? -4.596 7.127 -1.597 1.00 92.38 113 ALA A C 1
ATOM 859 O O . ALA A 1 113 ? -4.110 6.863 -2.694 1.00 92.38 113 ALA A O 1
ATOM 860 N N . ALA A 1 114 ? -5.206 8.288 -1.345 1.00 93.25 114 ALA A N 1
ATOM 861 C CA . ALA A 1 114 ? -5.312 9.359 -2.328 1.00 93.25 114 ALA A CA 1
ATOM 862 C C . ALA A 1 114 ? -3.927 9.877 -2.733 1.00 93.25 114 ALA A C 1
ATOM 864 O O . ALA A 1 114 ? -3.639 9.986 -3.920 1.00 93.25 114 ALA A O 1
ATOM 865 N N . TRP A 1 115 ? -3.041 10.129 -1.765 1.00 92.88 115 TRP A N 1
ATOM 866 C CA . TRP A 1 115 ? -1.672 10.568 -2.037 1.00 92.88 115 TRP A CA 1
ATOM 867 C C . TRP A 1 115 ? -0.902 9.564 -2.901 1.00 92.88 115 TRP A C 1
ATOM 869 O O . TRP A 1 115 ? -0.260 9.939 -3.880 1.00 92.88 115 TRP A O 1
ATOM 879 N N . VAL A 1 116 ? -0.971 8.280 -2.555 1.00 90.19 116 VAL A N 1
ATOM 880 C CA . VAL A 1 116 ? -0.265 7.217 -3.278 1.00 90.19 116 VAL A CA 1
ATOM 881 C C . VAL A 1 116 ? -0.847 7.016 -4.669 1.00 90.19 116 VAL A C 1
ATOM 883 O O . VAL A 1 116 ? -0.090 6.915 -5.627 1.00 90.19 116 VAL A O 1
ATOM 886 N N . GLY A 1 117 ? -2.175 7.020 -4.792 1.00 85.62 117 GLY A N 1
ATOM 887 C CA . GLY A 1 117 ? -2.857 6.918 -6.079 1.00 85.62 117 GLY A CA 1
ATOM 888 C C . GLY A 1 117 ? -2.565 8.099 -7.005 1.00 85.62 117 GLY A C 1
ATOM 889 O O . GLY A 1 117 ? -2.468 7.910 -8.210 1.00 85.62 117 GLY A O 1
ATOM 890 N N . LEU A 1 118 ? -2.365 9.302 -6.459 1.00 87.88 118 LEU A N 1
ATOM 891 C CA . LEU A 1 118 ? -1.961 10.471 -7.244 1.00 87.88 118 LEU A CA 1
ATOM 892 C C . LEU A 1 118 ? -0.501 10.400 -7.706 1.00 87.88 118 LEU A C 1
ATOM 894 O O . LEU A 1 118 ? -0.212 10.842 -8.805 1.00 87.88 118 LEU A O 1
ATOM 898 N N . ASN A 1 119 ? 0.406 9.837 -6.901 1.00 84.25 119 ASN A N 1
ATOM 899 C CA . ASN A 1 119 ? 1.814 9.646 -7.291 1.00 84.25 119 ASN A CA 1
ATOM 900 C C . ASN A 1 119 ? 2.037 8.423 -8.201 1.00 84.25 119 ASN A C 1
ATOM 902 O O . ASN A 1 119 ? 3.154 8.187 -8.656 1.00 84.25 119 ASN A O 1
ATOM 906 N N . TRP A 1 120 ? 0.995 7.624 -8.432 1.00 77.12 120 TRP A N 1
ATOM 907 C CA . TRP A 1 120 ? 1.027 6.481 -9.341 1.00 77.12 120 TRP A CA 1
ATOM 908 C C . TRP A 1 120 ? 0.963 6.893 -10.819 1.00 77.12 120 TRP A C 1
ATOM 910 O O . TRP A 1 120 ? 1.486 6.172 -11.671 1.00 77.12 120 TRP A O 1
ATOM 920 N N . MET A 1 121 ? 0.276 8.002 -11.118 1.00 68.38 121 MET A N 1
ATOM 921 C CA . MET A 1 121 ? 0.066 8.545 -12.468 1.00 68.38 121 MET A CA 1
ATOM 922 C C . MET A 1 121 ? 1.093 9.627 -12.790 1.00 68.38 121 MET A C 1
ATOM 924 O O . MET A 1 121 ? 1.541 9.652 -13.957 1.00 68.38 121 MET A O 1
#

Solvent-accessible surface area (backbone atoms only — not comparable to full-atom values): 6505 Å² total; per-residue (Å²): 135,81,78,83,72,77,76,49,78,64,54,53,46,32,74,73,33,65,70,54,35,52,54,49,53,50,49,54,52,35,52,76,71,43,42,64,61,52,51,53,49,45,56,53,45,52,64,56,38,51,55,24,50,48,32,33,50,50,15,52,50,21,56,56,42,73,75,32,61,72,59,48,54,53,48,49,53,50,45,38,70,76,35,67,62,72,66,21,51,53,52,47,51,52,52,50,53,48,42,70,42,14,65,62,44,22,51,53,12,49,56,47,34,50,53,42,59,62,74,62,112

pLDDT: mean 86.58, std 8.87, range [41.22, 96.31]

Secondary structure (DSSP, 8-state):
--------HHHHHHHH-HHHHHHHHHHHHHHHTTHHHHHHHHHHHHHHHHHHHHHHHHHHHHHHHHT-HHHHHHHHHHHHHHS-SHHHHHHHHHHHHHHHTHHHHHHHHHHHHHHHHHHT-

Nearest PDB structures (foldseek):
  8a6x-assembly1_B  TM=3.937E-01  e=1.296E+00  Pseudomonas putida KT2440
  5bw9-assembly2_g  TM=3.020E-01  e=5.522E+00  Saccharomyces cerevisiae S288C

Radius of gyration: 27.32 Å; Cα contacts (8 Å, |Δi|>4): 70; chains: 1; bounding box: 64×31×74 Å

Mean predicted aligned error: 8.95 Å

Sequence (121 aa):
MSEPGKPGMLDRLRARFGWFDHAMRANDHFDECRGNFFAAGLTYYTIFALFPLLMVGFSLGGFVLSRRPDVLTGIEHRVTAAVPGALGKQVVDAVNSAIESRASVGIIGLLAAAWVGLNWM